Protein AF-A0A2M7H7L7-F1 (afdb_monomer_lite)

Structure (mmCIF, N/CA/C/O backbone):
data_AF-A0A2M7H7L7-F1
#
_entry.id   AF-A0A2M7H7L7-F1
#
loop_
_atom_site.group_PDB
_atom_site.id
_atom_site.type_symbol
_atom_site.label_atom_id
_atom_site.label_alt_id
_atom_site.label_comp_id
_atom_site.label_asym_id
_atom_site.label_entity_id
_atom_site.label_seq_id
_atom_site.pdbx_PDB_ins_code
_atom_site.Cartn_x
_atom_site.Cartn_y
_atom_site.Cartn_z
_atom_site.occupancy
_atom_site.B_iso_or_equiv
_atom_site.auth_seq_id
_atom_site.auth_comp_id
_atom_site.auth_asym_id
_atom_site.auth_atom_id
_atom_site.pdbx_PDB_model_num
ATOM 1 N N . MET A 1 1 ? 7.105 4.856 31.122 1.00 61.06 1 MET A N 1
ATOM 2 C CA . MET A 1 1 ? 5.744 4.331 30.845 1.00 61.06 1 MET A CA 1
ATOM 3 C C . MET A 1 1 ? 4.793 5.410 30.321 1.00 61.06 1 MET A C 1
ATOM 5 O O . MET A 1 1 ? 4.337 5.263 29.200 1.00 61.06 1 MET A O 1
ATOM 9 N N . LYS A 1 2 ? 4.571 6.528 31.036 1.00 58.28 2 LYS A N 1
ATOM 10 C CA . LYS A 1 2 ? 3.692 7.637 30.587 1.00 58.28 2 LYS A CA 1
ATOM 11 C C . LYS A 1 2 ? 4.009 8.199 29.190 1.00 58.28 2 LYS A C 1
ATOM 13 O O . LYS A 1 2 ? 3.107 8.354 28.384 1.00 58.28 2 LYS A O 1
ATOM 18 N N . GLN A 1 3 ? 5.285 8.422 28.877 1.00 59.41 3 GLN A N 1
ATOM 19 C CA . GLN A 1 3 ? 5.716 8.986 27.587 1.00 59.41 3 GLN A CA 1
ATOM 20 C C . GLN A 1 3 ? 5.443 8.055 26.390 1.00 59.41 3 GLN A C 1
ATOM 22 O O . GLN A 1 3 ? 5.141 8.517 25.298 1.00 59.41 3 GLN A O 1
ATOM 27 N N . LYS A 1 4 ? 5.492 6.735 26.615 1.00 51.34 4 LYS A N 1
ATOM 28 C CA . LYS A 1 4 ? 5.174 5.716 25.604 1.00 51.34 4 LYS A CA 1
ATOM 29 C C . LYS A 1 4 ? 3.659 5.610 25.376 1.00 51.34 4 LYS A C 1
ATOM 31 O O . LYS A 1 4 ? 3.234 5.359 24.262 1.00 51.34 4 LYS A O 1
ATOM 36 N N . LEU A 1 5 ? 2.858 5.846 26.421 1.00 56.62 5 LEU A N 1
ATOM 37 C CA . LEU A 1 5 ? 1.396 5.922 26.331 1.00 56.62 5 LEU A CA 1
ATOM 38 C C . LEU A 1 5 ? 0.904 7.186 25.609 1.00 56.62 5 LEU A C 1
ATOM 40 O O . LEU A 1 5 ? -0.082 7.101 24.889 1.00 56.62 5 LEU A O 1
ATOM 44 N N . GLU A 1 6 ? 1.568 8.333 25.773 1.00 60.66 6 GLU A N 1
ATOM 45 C CA . GLU A 1 6 ? 1.202 9.559 25.040 1.00 60.66 6 GLU A CA 1
ATOM 46 C C . GLU A 1 6 ? 1.464 9.438 23.534 1.00 60.66 6 GLU A C 1
ATOM 48 O O . GLU A 1 6 ? 0.578 9.733 22.741 1.00 60.66 6 GLU A O 1
ATOM 53 N N . GLN A 1 7 ? 2.604 8.868 23.127 1.00 58.47 7 GLN A N 1
ATOM 54 C CA . GLN A 1 7 ? 2.885 8.619 21.704 1.00 58.47 7 GLN A CA 1
ATOM 55 C C . GLN A 1 7 ? 1.843 7.706 21.038 1.00 58.47 7 GLN A C 1
ATOM 57 O O . GLN A 1 7 ? 1.501 7.902 19.877 1.00 58.47 7 GLN A O 1
ATOM 62 N N . VAL A 1 8 ? 1.312 6.718 21.769 1.00 62.03 8 VAL A N 1
ATOM 63 C CA . VAL A 1 8 ? 0.250 5.837 21.256 1.00 62.03 8 VAL A CA 1
ATOM 64 C C . VAL A 1 8 ? -1.052 6.613 21.033 1.00 62.03 8 VAL A C 1
ATOM 66 O O . VAL A 1 8 ? -1.703 6.407 20.013 1.00 62.03 8 VAL A O 1
ATOM 69 N N . LYS A 1 9 ? -1.409 7.546 21.928 1.00 64.00 9 LYS A N 1
ATOM 70 C CA . LYS A 1 9 ? -2.607 8.391 21.769 1.00 64.00 9 LYS A CA 1
ATOM 71 C C . LYS A 1 9 ? -2.504 9.342 20.579 1.00 64.00 9 LYS A C 1
ATOM 73 O O . LYS A 1 9 ? -3.502 9.554 19.894 1.00 64.00 9 LYS A O 1
ATOM 78 N N . ASP A 1 10 ? -1.320 9.901 20.333 1.00 68.00 10 ASP A N 1
ATOM 79 C CA . ASP A 1 10 ? -1.086 10.781 19.183 1.00 68.00 10 ASP A CA 1
ATOM 80 C C . ASP A 1 10 ? -1.278 10.035 17.862 1.00 68.00 10 ASP A C 1
ATOM 82 O O . ASP A 1 10 ? -1.908 10.551 16.941 1.00 68.00 10 ASP A O 1
ATOM 86 N N . VAL A 1 11 ? -0.812 8.785 17.792 1.00 67.62 11 VAL A N 1
ATOM 87 C CA . VAL A 1 11 ? -1.044 7.929 16.627 1.00 67.62 11 VAL A CA 1
ATOM 88 C C . VAL A 1 11 ? -2.535 7.638 16.458 1.00 67.62 11 VAL A C 1
ATOM 90 O O . VAL A 1 11 ? -3.055 7.855 15.370 1.00 67.62 11 VAL A O 1
ATOM 93 N N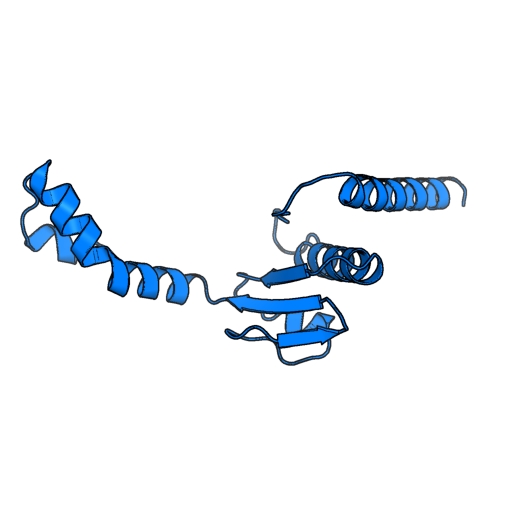 . THR A 1 12 ? -3.255 7.229 17.508 1.00 67.88 12 THR A N 1
ATOM 94 C CA . THR A 1 12 ? -4.705 6.967 17.418 1.00 67.88 12 THR A CA 1
ATOM 95 C C . THR A 1 12 ? -5.484 8.180 16.904 1.00 67.88 12 THR A C 1
ATOM 97 O O . THR A 1 12 ? -6.299 8.036 15.997 1.00 67.88 12 THR A O 1
ATOM 100 N N . ARG A 1 13 ? -5.171 9.388 17.388 1.00 71.38 13 ARG A N 1
ATOM 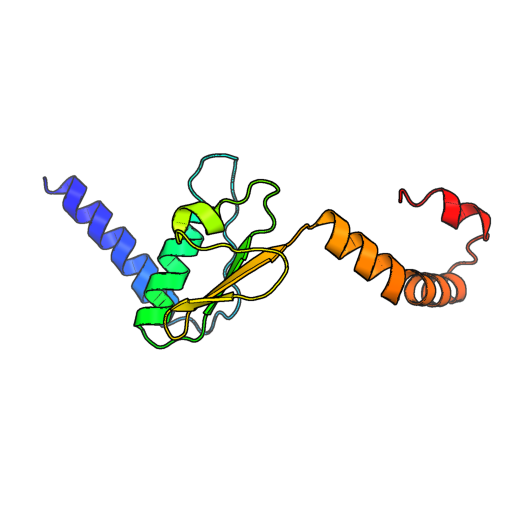101 C CA . ARG A 1 13 ? -5.802 10.628 16.907 1.00 71.38 13 ARG A CA 1
ATOM 102 C C . ARG A 1 13 ? -5.540 10.920 15.434 1.00 71.38 13 ARG A C 1
ATOM 104 O O . ARG A 1 13 ? -6.409 11.475 14.767 1.00 71.38 13 ARG A O 1
ATOM 111 N N . LEU A 1 14 ? -4.363 10.561 14.912 1.00 71.38 14 LEU A N 1
ATOM 112 C CA . LEU A 1 14 ? -4.090 10.682 13.478 1.00 71.38 14 LEU A CA 1
ATOM 113 C C . LEU A 1 14 ? -5.034 9.789 12.668 1.00 71.38 14 LEU A C 1
ATOM 115 O O . LEU A 1 14 ? -5.548 10.232 11.647 1.00 71.38 14 LEU A O 1
ATOM 119 N N . PHE A 1 15 ? -5.297 8.565 13.130 1.00 72.62 15 PHE A N 1
ATOM 120 C CA . PHE A 1 15 ? -6.234 7.653 12.470 1.00 72.62 15 PHE A CA 1
ATOM 121 C C . PHE A 1 15 ? -7.692 8.118 12.577 1.00 72.62 15 PHE A C 1
ATOM 123 O O . PHE A 1 15 ? -8.407 8.077 11.579 1.00 72.62 15 PHE A O 1
ATOM 130 N N . GLU A 1 16 ? -8.110 8.650 13.725 1.00 72.50 16 GLU A N 1
ATOM 131 C CA . GLU A 1 16 ? -9.447 9.240 13.898 1.00 72.50 16 GLU A CA 1
ATOM 132 C C . GLU A 1 16 ? -9.657 10.441 12.958 1.00 72.50 16 GLU A C 1
ATOM 134 O O . GLU A 1 16 ? -10.638 10.502 12.216 1.00 72.50 16 GLU A O 1
ATOM 139 N N . GLY A 1 17 ? -8.677 11.350 12.883 1.00 70.00 17 GLY A N 1
ATOM 140 C CA . GLY A 1 17 ? -8.722 12.493 11.967 1.00 70.00 17 GLY A CA 1
ATOM 141 C C . GLY A 1 17 ? -8.710 12.102 10.483 1.00 70.00 17 GLY A C 1
ATOM 142 O O . GLY A 1 17 ? -9.180 12.865 9.635 1.00 70.00 17 GLY A O 1
ATOM 143 N N . LEU A 1 18 ? -8.209 10.908 10.139 1.00 70.75 18 LEU A N 1
ATOM 144 C CA . LEU A 1 18 ? -8.292 10.391 8.772 1.00 70.75 18 LEU A CA 1
ATOM 145 C C . LEU A 1 18 ? -9.724 10.010 8.388 1.00 70.75 18 LEU A C 1
ATOM 147 O O . LEU A 1 18 ? -10.044 10.150 7.210 1.00 70.75 18 LEU A O 1
ATOM 151 N N . GLN A 1 19 ? -10.561 9.564 9.327 1.00 68.88 19 GLN A N 1
ATOM 152 C CA . GLN A 1 19 ? -11.931 9.113 9.057 1.00 68.88 19 GLN A CA 1
ATOM 153 C C . GLN A 1 19 ? -12.918 10.283 8.899 1.00 68.88 19 GLN A C 1
ATOM 155 O O . GLN A 1 19 ? -13.811 10.251 8.056 1.00 68.88 19 GLN A O 1
ATOM 160 N N . GLU A 1 20 ? -12.748 11.352 9.679 1.00 69.00 20 GLU A N 1
ATOM 161 C CA . GLU A 1 20 ? -13.600 12.554 9.598 1.00 69.00 20 GLU A CA 1
ATOM 162 C C . GLU A 1 20 ? -13.393 13.339 8.291 1.00 69.00 20 GLU A C 1
ATOM 164 O O . GLU A 1 20 ? -14.205 14.172 7.876 1.00 69.00 20 GLU A O 1
ATOM 169 N N . SER A 1 21 ? -12.286 13.055 7.614 1.00 68.31 21 SER A N 1
ATOM 170 C CA . SER A 1 21 ? -11.884 13.691 6.379 1.00 68.31 21 SER A CA 1
ATOM 171 C C . SER A 1 21 ? -12.559 13.062 5.155 1.00 68.31 21 SER A C 1
ATOM 173 O O . SER A 1 21 ? -12.458 11.865 4.905 1.00 68.31 21 SER A O 1
ATOM 175 N N . ARG A 1 22 ? -13.145 13.890 4.276 1.00 74.00 22 ARG A N 1
ATOM 176 C CA . ARG A 1 22 ? -13.628 13.458 2.942 1.00 74.00 22 ARG A CA 1
ATOM 177 C C . ARG A 1 22 ? -12.493 13.190 1.934 1.00 74.00 22 ARG A C 1
ATOM 179 O O . ARG A 1 22 ? -12.749 13.111 0.729 1.00 74.00 22 ARG A O 1
ATOM 186 N N . THR A 1 23 ? -11.242 13.097 2.385 1.00 76.81 23 THR A N 1
ATOM 187 C CA . THR A 1 23 ? -10.068 12.899 1.530 1.00 76.81 23 THR A CA 1
ATOM 188 C C . THR A 1 23 ? -10.085 11.526 0.861 1.00 76.81 23 THR A C 1
ATOM 190 O O . THR A 1 23 ? -9.945 10.487 1.505 1.00 76.81 23 THR A O 1
ATOM 193 N N . LYS A 1 24 ? -10.180 11.528 -0.472 1.00 83.50 24 LYS A N 1
ATOM 194 C CA . LYS A 1 24 ? -10.180 10.310 -1.300 1.00 83.50 24 LYS A CA 1
ATOM 195 C C . LYS A 1 24 ? -8.787 9.796 -1.670 1.00 83.50 24 LYS A C 1
ATOM 197 O O . LYS A 1 24 ? -8.664 8.645 -2.065 1.00 83.50 24 LYS A O 1
ATOM 202 N N . LEU A 1 25 ? -7.757 10.637 -1.565 1.00 88.19 25 LEU A N 1
ATOM 203 C CA . LEU A 1 25 ? -6.380 10.293 -1.920 1.00 88.19 25 LEU A CA 1
ATOM 204 C C . LEU A 1 25 ? -5.438 10.678 -0.784 1.00 88.19 25 LEU A C 1
ATOM 206 O O . LEU A 1 25 ? -5.359 11.844 -0.404 1.00 88.19 25 LEU A O 1
ATOM 210 N N . ARG A 1 26 ? -4.715 9.690 -0.260 1.00 88.44 26 ARG A N 1
ATOM 211 C CA . ARG A 1 26 ? -3.743 9.857 0.822 1.00 88.44 26 ARG A CA 1
ATOM 212 C C . ARG A 1 26 ? -2.381 9.412 0.298 1.00 88.44 26 ARG A C 1
ATOM 214 O O . ARG A 1 26 ? -2.237 8.277 -0.144 1.00 88.44 26 ARG A O 1
ATOM 221 N N . LEU A 1 27 ? -1.410 10.323 0.299 1.00 90.25 27 LEU A N 1
ATOM 222 C CA . LEU A 1 27 ? -0.077 10.089 -0.254 1.00 90.25 27 LEU A CA 1
ATOM 223 C C . LEU A 1 27 ? 0.942 9.929 0.873 1.00 90.25 27 LEU A C 1
ATOM 225 O O . LEU A 1 27 ? 1.043 10.783 1.752 1.00 90.25 27 LEU A O 1
ATOM 229 N N . PHE A 1 28 ? 1.725 8.855 0.812 1.00 89.31 28 PHE A N 1
ATOM 230 C CA . PHE A 1 28 ? 2.771 8.546 1.785 1.00 89.31 28 PHE A CA 1
ATOM 231 C C . PHE A 1 28 ? 4.141 8.770 1.139 1.00 89.31 28 PHE A C 1
ATOM 233 O O . PHE A 1 28 ? 4.651 7.917 0.417 1.00 89.31 28 PHE A O 1
ATOM 240 N N . GLY A 1 29 ? 4.724 9.948 1.375 1.00 87.00 29 GLY A N 1
ATOM 241 C CA . GLY A 1 29 ? 6.024 10.365 0.836 1.00 87.00 29 GLY A CA 1
ATOM 242 C C . GLY A 1 29 ? 7.140 10.386 1.887 1.00 87.00 29 GLY A C 1
ATOM 243 O O . GLY A 1 29 ? 6.883 10.373 3.087 1.00 87.00 29 GLY A O 1
ATOM 244 N N . GLY A 1 30 ? 8.401 10.411 1.439 1.00 86.56 30 GLY A N 1
ATOM 245 C CA . GLY A 1 30 ? 9.578 10.450 2.318 1.00 86.56 30 GLY A CA 1
ATOM 246 C C . GLY A 1 30 ? 10.772 9.632 1.811 1.00 86.56 30 GLY A C 1
ATOM 247 O O . GLY A 1 30 ? 10.675 8.889 0.831 1.00 86.56 30 GLY A O 1
ATOM 248 N N . LYS A 1 31 ? 11.911 9.745 2.507 1.00 86.75 31 LYS A N 1
ATOM 249 C CA . LYS A 1 31 ? 13.166 9.042 2.170 1.00 86.75 31 LYS A CA 1
ATOM 250 C C . LYS A 1 31 ? 13.002 7.509 2.183 1.00 86.75 31 LYS A C 1
ATOM 252 O O . LYS A 1 31 ? 12.018 6.977 2.700 1.00 86.75 31 LYS A O 1
ATOM 257 N N . GLY A 1 32 ? 13.948 6.779 1.593 1.00 84.56 32 GLY A N 1
ATOM 258 C CA . GLY A 1 32 ? 13.982 5.311 1.671 1.00 84.56 32 GLY A CA 1
ATOM 259 C C . GLY A 1 32 ? 14.056 4.825 3.125 1.00 84.56 32 GLY A C 1
ATOM 260 O O . GLY A 1 32 ? 14.708 5.460 3.950 1.00 84.56 32 GLY A O 1
ATOM 261 N N . GLY A 1 33 ? 13.349 3.741 3.456 1.00 82.75 33 GLY A N 1
ATOM 262 C CA . GLY A 1 33 ? 13.422 3.105 4.780 1.00 82.75 33 GLY A CA 1
ATOM 263 C C . GLY A 1 33 ? 12.653 3.779 5.928 1.00 82.75 33 GLY A C 1
ATOM 264 O O . GLY A 1 33 ? 12.670 3.260 7.036 1.00 82.75 33 GLY A O 1
ATOM 265 N N . VAL A 1 34 ? 11.933 4.886 5.702 1.00 89.12 34 VAL A N 1
ATOM 266 C CA . VAL A 1 34 ? 11.172 5.584 6.771 1.00 89.12 34 VAL A CA 1
ATOM 267 C C . VAL A 1 34 ? 9.809 4.952 7.105 1.00 89.12 34 VAL A C 1
ATOM 269 O O . VAL A 1 34 ? 9.047 5.520 7.879 1.00 89.12 34 VAL A O 1
ATOM 272 N N . GLY A 1 35 ? 9.474 3.805 6.502 1.00 89.19 35 GLY A N 1
ATOM 273 C CA . GLY A 1 35 ? 8.235 3.067 6.788 1.00 89.19 35 GLY A CA 1
ATOM 274 C C . GLY A 1 35 ? 7.004 3.465 5.965 1.00 89.19 35 GLY A C 1
ATOM 275 O O . GLY A 1 35 ? 5.892 3.139 6.356 1.00 89.19 35 GLY A O 1
ATOM 276 N N . LYS A 1 36 ? 7.164 4.144 4.820 1.00 91.94 36 LYS A N 1
ATOM 277 C CA . LYS A 1 36 ? 6.038 4.622 3.985 1.00 91.94 36 LYS A CA 1
ATOM 278 C C . LYS A 1 36 ? 5.044 3.522 3.617 1.00 91.94 36 LYS A C 1
ATOM 280 O O . LYS A 1 36 ? 3.854 3.682 3.864 1.00 91.94 36 LYS A O 1
ATOM 285 N N . THR A 1 37 ? 5.538 2.413 3.065 1.00 92.06 37 THR A N 1
ATOM 286 C CA . THR A 1 37 ? 4.698 1.281 2.658 1.00 92.06 37 THR A CA 1
ATOM 287 C C . THR A 1 37 ? 3.989 0.670 3.859 1.00 92.06 37 THR A C 1
ATOM 289 O O . THR A 1 37 ? 2.790 0.425 3.806 1.00 92.06 37 THR A O 1
ATOM 292 N N . THR A 1 38 ? 4.704 0.496 4.972 1.00 92.50 38 THR A N 1
ATOM 293 C CA . THR A 1 38 ? 4.140 -0.033 6.218 1.00 92.50 38 THR A CA 1
ATOM 294 C C . THR A 1 38 ? 3.016 0.852 6.743 1.00 92.50 38 THR A C 1
ATOM 296 O O . THR A 1 38 ? 1.942 0.353 7.064 1.00 92.50 38 THR A O 1
ATOM 299 N N . THR A 1 39 ? 3.227 2.168 6.784 1.00 91.62 39 THR A N 1
ATOM 300 C CA . THR A 1 39 ? 2.201 3.116 7.226 1.00 91.62 39 THR A CA 1
ATOM 301 C C . THR A 1 39 ? 1.015 3.129 6.266 1.00 91.62 39 THR A C 1
ATOM 303 O O . THR A 1 39 ? -0.119 3.069 6.726 1.00 91.62 39 THR A O 1
ATOM 306 N N . ALA A 1 40 ? 1.245 3.129 4.949 1.00 92.62 40 ALA A N 1
ATOM 307 C CA . ALA A 1 40 ? 0.174 3.066 3.955 1.00 92.62 40 ALA A CA 1
ATOM 308 C C . ALA A 1 40 ? -0.672 1.789 4.100 1.00 92.62 40 ALA A C 1
ATOM 310 O O . ALA A 1 40 ? -1.901 1.865 4.117 1.00 92.62 40 ALA A O 1
ATOM 311 N N . ALA A 1 41 ? -0.026 0.633 4.275 1.00 94.50 41 ALA A N 1
ATOM 312 C CA . ALA A 1 41 ? -0.695 -0.642 4.502 1.00 94.50 41 ALA A CA 1
ATOM 313 C C . ALA A 1 41 ? -1.513 -0.623 5.803 1.00 94.50 41 ALA A C 1
ATOM 315 O O . ALA A 1 41 ? -2.702 -0.941 5.780 1.00 94.50 41 ALA A O 1
ATOM 316 N N . ALA A 1 42 ? -0.929 -0.157 6.911 1.00 93.62 42 ALA A N 1
ATOM 317 C CA . ALA A 1 42 ? -1.622 -0.043 8.194 1.00 93.62 42 ALA A CA 1
ATOM 318 C C . ALA A 1 42 ? -2.823 0.919 8.130 1.00 93.62 42 ALA A C 1
ATOM 320 O O . ALA A 1 42 ? -3.899 0.604 8.636 1.00 93.62 42 ALA A O 1
ATOM 321 N N . THR A 1 43 ? -2.678 2.066 7.458 1.00 92.06 43 THR A N 1
ATOM 322 C CA . THR A 1 43 ? -3.781 3.004 7.205 1.00 92.06 43 THR A CA 1
ATOM 323 C C . THR A 1 43 ? -4.876 2.392 6.354 1.00 92.06 43 THR A C 1
ATOM 325 O O . THR A 1 43 ? -6.048 2.529 6.696 1.00 92.06 43 THR A O 1
ATOM 328 N N . SER A 1 44 ? -4.519 1.683 5.287 1.00 94.62 44 SER A N 1
ATOM 329 C CA . SER A 1 44 ? -5.509 1.033 4.432 1.00 94.62 44 SER A CA 1
ATOM 330 C C . SER A 1 44 ? -6.302 -0.046 5.173 1.00 94.62 44 SER A C 1
ATOM 332 O O . SER A 1 44 ? -7.524 -0.104 5.047 1.00 94.62 44 SER A O 1
ATOM 334 N N . LEU A 1 45 ? -5.623 -0.822 6.023 1.00 94.75 45 LEU A N 1
ATOM 335 C CA . LEU A 1 45 ? -6.243 -1.825 6.876 1.00 94.75 45 LEU A CA 1
ATOM 336 C C . LEU A 1 45 ? -7.222 -1.184 7.860 1.00 94.75 45 LEU A C 1
ATOM 338 O O . LEU A 1 45 ? -8.387 -1.573 7.885 1.00 94.75 45 LEU A O 1
ATOM 342 N N . TYR A 1 46 ? -6.783 -0.165 8.600 1.00 92.38 46 TYR A N 1
ATOM 343 C CA . TYR A 1 46 ? -7.633 0.535 9.561 1.00 92.38 46 TYR A CA 1
ATOM 344 C C . TYR A 1 46 ? -8.904 1.096 8.910 1.00 92.38 46 TYR A C 1
ATOM 346 O O . TYR A 1 46 ? -10.003 0.855 9.400 1.00 92.38 46 TYR A O 1
ATOM 354 N N . LEU A 1 47 ? -8.769 1.803 7.783 1.00 91.56 47 LEU A N 1
ATOM 355 C CA . LEU A 1 47 ? -9.909 2.394 7.078 1.00 91.56 47 LEU A CA 1
ATOM 356 C C . LEU A 1 47 ? -10.871 1.317 6.547 1.00 91.56 47 LEU A C 1
ATOM 358 O O . LEU A 1 47 ? -12.085 1.474 6.671 1.00 91.56 47 LEU A O 1
ATOM 362 N N . SER A 1 48 ? -10.347 0.193 6.039 1.00 94.62 48 SER A N 1
ATOM 363 C CA . SER A 1 48 ? -11.187 -0.940 5.621 1.00 94.62 48 SER A CA 1
ATOM 364 C C . SER A 1 48 ? -11.998 -1.535 6.776 1.00 94.62 48 SER A C 1
ATOM 366 O O . SER A 1 48 ? -13.159 -1.896 6.599 1.00 94.62 48 SER A O 1
ATOM 368 N N . GLU A 1 49 ? -11.426 -1.567 7.983 1.00 93.69 49 GLU A N 1
ATOM 369 C CA . GLU A 1 49 ? -12.105 -2.031 9.199 1.00 93.69 49 GLU A CA 1
ATOM 370 C C . GLU A 1 49 ? -13.173 -1.056 9.695 1.00 93.69 49 GLU A C 1
ATOM 372 O O . GLU A 1 49 ? -14.106 -1.478 10.373 1.00 93.69 49 GLU A O 1
ATOM 377 N N . GLN A 1 50 ? -13.087 0.220 9.309 1.00 90.75 50 GLN A N 1
ATOM 378 C CA . GLN A 1 50 ? -14.153 1.203 9.525 1.00 90.75 50 GLN A CA 1
ATOM 379 C C . GLN A 1 50 ? -15.238 1.156 8.430 1.00 90.75 50 GLN A C 1
ATOM 381 O O . GLN A 1 50 ? -16.152 1.978 8.426 1.00 90.75 50 GLN A O 1
ATOM 386 N N . GLY A 1 51 ? -15.155 0.199 7.497 1.00 92.50 51 GLY A N 1
ATOM 387 C CA . GLY A 1 51 ? -16.123 0.010 6.416 1.00 92.50 51 GLY A CA 1
ATOM 388 C C . GLY A 1 51 ? -15.861 0.856 5.166 1.00 92.50 51 GLY A C 1
ATOM 389 O O . GLY A 1 51 ? -16.694 0.866 4.258 1.00 92.50 51 GLY A O 1
ATOM 390 N N . GLU A 1 52 ? -14.728 1.561 5.077 1.00 92.06 52 GLU A N 1
ATOM 391 C CA . GLU A 1 52 ? -14.353 2.260 3.847 1.00 92.06 52 GLU A CA 1
ATOM 392 C C . GLU A 1 52 ? -13.841 1.280 2.790 1.00 92.06 52 GLU A C 1
ATOM 394 O O . GLU A 1 52 ? -13.032 0.404 3.078 1.00 92.06 52 GLU A O 1
ATOM 399 N N . LYS A 1 53 ? -14.238 1.478 1.528 1.00 95.50 53 LYS A N 1
ATOM 400 C CA . LYS A 1 53 ? -13.661 0.750 0.394 1.00 95.50 53 LYS A CA 1
ATOM 401 C C . LYS A 1 53 ? -12.333 1.389 -0.018 1.00 95.50 53 LYS A C 1
ATOM 403 O O . LYS A 1 53 ? -12.327 2.477 -0.593 1.00 95.50 53 LYS A O 1
ATOM 408 N N . VAL A 1 54 ? -11.223 0.704 0.243 1.00 96.12 54 VAL A N 1
ATOM 409 C CA . VAL A 1 54 ? -9.864 1.244 0.109 1.00 96.12 54 VAL A CA 1
ATOM 410 C C . VAL A 1 54 ? -9.046 0.466 -0.915 1.00 96.12 54 VAL A C 1
ATOM 412 O O . VAL A 1 54 ? -9.018 -0.761 -0.908 1.00 96.12 54 VAL A O 1
ATOM 415 N N . LEU A 1 55 ? -8.324 1.198 -1.762 1.00 96.88 55 LEU A N 1
ATOM 416 C CA . LEU A 1 55 ? -7.254 0.670 -2.603 1.00 96.88 55 LEU A CA 1
ATOM 417 C C . LEU A 1 55 ? -5.918 1.221 -2.097 1.00 96.88 55 LEU A C 1
ATOM 419 O O . LEU A 1 55 ? -5.733 2.439 -2.069 1.00 96.88 55 LEU A O 1
ATOM 423 N N . VAL A 1 56 ? -4.991 0.341 -1.722 1.00 95.88 56 VAL A N 1
ATOM 424 C CA . VAL A 1 56 ? -3.593 0.698 -1.461 1.00 95.88 56 VAL A CA 1
ATOM 425 C C . VAL A 1 56 ? -2.747 0.406 -2.695 1.00 95.88 56 VAL A C 1
ATOM 427 O O . VAL A 1 56 ? -2.875 -0.637 -3.332 1.00 95.88 56 VAL A O 1
ATOM 430 N N . LEU A 1 57 ? -1.894 1.359 -3.052 1.00 94.25 57 LEU A N 1
ATOM 431 C CA . LEU A 1 57 ? -1.076 1.317 -4.256 1.00 94.25 57 LEU A CA 1
ATOM 432 C C . LEU A 1 57 ? 0.380 1.549 -3.872 1.00 94.25 57 LEU A C 1
ATOM 434 O O . LEU A 1 57 ? 0.681 2.505 -3.155 1.00 94.25 57 LEU A O 1
ATOM 438 N N . SER A 1 58 ? 1.274 0.704 -4.382 1.00 91.00 58 SER A N 1
ATOM 439 C CA . SER A 1 58 ? 2.713 0.968 -4.379 1.00 91.00 58 SER A CA 1
ATOM 440 C C . SER A 1 58 ? 3.201 1.187 -5.806 1.00 91.00 58 SER A C 1
ATOM 442 O O . SER A 1 58 ? 2.844 0.436 -6.710 1.00 91.00 58 SER A O 1
ATOM 444 N N . SER A 1 59 ? 4.015 2.223 -5.991 1.00 84.62 59 SER A N 1
ATOM 445 C CA . SER A 1 59 ? 4.795 2.463 -7.209 1.00 84.62 59 SER A CA 1
ATOM 446 C C . SER A 1 59 ? 6.296 2.253 -6.973 1.00 84.62 59 SER A C 1
ATOM 448 O O . SER A 1 59 ? 7.116 2.697 -7.776 1.00 84.62 59 SER A O 1
ATOM 450 N N . ASP A 1 60 ? 6.668 1.697 -5.814 1.00 78.06 60 ASP A N 1
ATOM 451 C CA . ASP A 1 60 ? 8.060 1.417 -5.461 1.00 78.06 60 ASP A CA 1
ATOM 452 C C . ASP A 1 60 ? 8.546 0.203 -6.279 1.00 78.06 60 ASP A C 1
ATOM 454 O O . ASP A 1 60 ? 7.812 -0.784 -6.362 1.00 78.06 60 ASP A O 1
ATOM 458 N N . PRO A 1 61 ? 9.752 0.244 -6.878 1.00 65.62 61 PRO A N 1
ATOM 459 C CA . PRO A 1 61 ? 10.316 -0.904 -7.585 1.00 65.62 61 PRO A CA 1
ATOM 460 C C . PRO A 1 61 ? 10.410 -2.181 -6.735 1.00 65.62 61 PRO A C 1
ATOM 462 O O . PRO A 1 61 ? 10.450 -3.278 -7.290 1.00 65.62 61 PRO A O 1
ATOM 465 N N . ALA A 1 62 ? 10.489 -2.055 -5.405 1.00 74.44 62 ALA A N 1
ATOM 466 C CA . ALA A 1 62 ? 10.531 -3.198 -4.500 1.00 74.44 62 ALA A CA 1
ATOM 467 C C . ALA A 1 62 ? 9.110 -3.679 -4.116 1.00 74.44 62 ALA A C 1
ATOM 469 O O . ALA A 1 62 ? 8.321 -2.871 -3.605 1.00 74.44 62 ALA A O 1
ATOM 470 N N . PRO A 1 63 ? 8.796 -4.987 -4.274 1.00 69.38 63 PRO A N 1
ATOM 471 C CA . PRO A 1 63 ? 7.470 -5.557 -4.016 1.00 69.38 63 PRO A CA 1
ATOM 472 C C . PRO A 1 63 ? 7.188 -5.674 -2.512 1.00 69.38 63 PRO A C 1
ATOM 474 O O . PRO A 1 63 ? 7.273 -6.737 -1.906 1.00 69.38 63 PRO A O 1
ATOM 477 N N . SER A 1 64 ? 6.897 -4.542 -1.883 1.00 85.69 64 SER A N 1
ATOM 478 C CA . SER A 1 64 ? 6.788 -4.420 -0.430 1.00 85.69 64 SER A CA 1
ATOM 479 C C . SER A 1 64 ? 5.377 -4.676 0.103 1.00 85.69 64 SER A C 1
ATOM 481 O O . SER A 1 64 ? 5.234 -5.035 1.269 1.00 85.69 64 SER A O 1
ATOM 483 N N . LEU A 1 65 ? 4.325 -4.540 -0.714 1.00 92.69 65 LEU A N 1
ATOM 484 C CA . LEU A 1 65 ? 2.957 -4.868 -0.293 1.00 92.69 65 LEU A CA 1
ATOM 485 C C . LEU A 1 65 ? 2.724 -6.374 -0.278 1.00 92.69 65 LEU A C 1
ATOM 487 O O . LEU A 1 65 ? 2.005 -6.860 0.595 1.00 92.69 65 LEU A O 1
ATOM 491 N N . SER A 1 66 ? 3.343 -7.099 -1.214 1.00 92.31 66 SER A N 1
ATOM 492 C CA . SER A 1 66 ? 3.245 -8.558 -1.255 1.00 92.31 66 SER A CA 1
ATOM 493 C C . SER A 1 66 ? 3.749 -9.199 0.039 1.00 92.31 66 SER A C 1
ATOM 495 O O . SER A 1 66 ? 3.081 -10.062 0.611 1.00 92.31 66 SER A O 1
ATOM 497 N N . ASP A 1 67 ? 4.887 -8.708 0.534 1.00 91.75 67 ASP A N 1
ATOM 498 C CA . ASP A 1 67 ? 5.484 -9.160 1.789 1.00 91.75 67 ASP A CA 1
ATOM 499 C C . ASP A 1 67 ? 4.631 -8.768 3.003 1.00 91.75 67 ASP A C 1
ATOM 501 O O . ASP A 1 67 ? 4.395 -9.589 3.883 1.00 91.75 67 ASP A O 1
ATOM 505 N N . ILE A 1 68 ? 4.132 -7.525 3.053 1.00 94.31 68 ILE A N 1
ATOM 506 C CA . ILE A 1 68 ? 3.345 -7.026 4.195 1.00 94.31 68 ILE A CA 1
ATOM 507 C C . ILE A 1 68 ? 2.014 -7.767 4.341 1.00 94.31 68 ILE A C 1
ATOM 509 O O . ILE A 1 68 ? 1.587 -8.047 5.460 1.00 94.31 68 ILE A O 1
ATOM 513 N N . PHE A 1 69 ? 1.332 -8.038 3.229 1.00 95.00 69 PHE A N 1
ATOM 514 C CA . PHE A 1 69 ? 0.027 -8.695 3.255 1.00 95.00 69 PHE A CA 1
ATOM 515 C C . PHE A 1 69 ? 0.107 -10.217 3.151 1.00 95.00 69 PHE A C 1
ATOM 517 O O . PHE A 1 69 ? -0.940 -10.862 3.186 1.00 95.00 69 PHE A O 1
ATOM 524 N N . GLU A 1 70 ? 1.308 -10.782 2.996 1.00 93.44 70 GLU A N 1
ATOM 525 C CA . GLU A 1 70 ? 1.531 -12.214 2.765 1.00 93.44 70 GLU A CA 1
ATOM 526 C C . GLU A 1 70 ? 0.668 -12.762 1.609 1.00 93.44 70 GLU A C 1
ATOM 528 O O . GLU A 1 70 ? 0.164 -13.887 1.627 1.00 93.44 70 GLU A O 1
ATOM 533 N N . ARG A 1 71 ? 0.468 -11.938 0.573 1.00 91.69 71 ARG A N 1
ATOM 534 C CA . ARG A 1 71 ? -0.295 -12.272 -0.635 1.00 91.69 71 ARG A CA 1
ATOM 535 C C . ARG A 1 71 ? 0.434 -11.761 -1.858 1.00 91.69 71 ARG A C 1
ATOM 537 O O . ARG A 1 7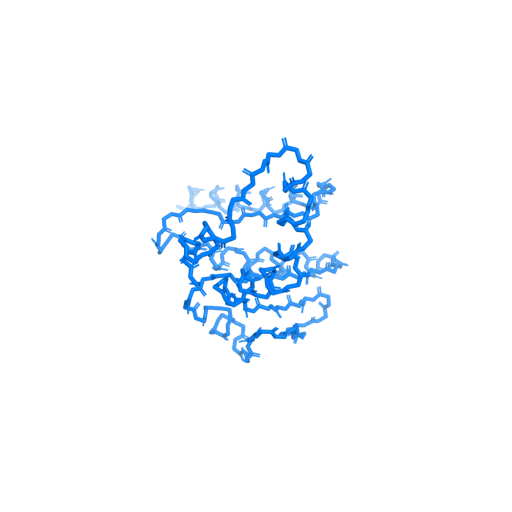1 ? 1.072 -10.723 -1.815 1.00 91.69 71 ARG A O 1
ATOM 544 N N . ARG A 1 72 ? 0.288 -12.446 -2.989 1.00 91.81 72 ARG A N 1
ATOM 545 C CA . ARG A 1 72 ? 0.864 -11.968 -4.248 1.00 91.81 72 ARG A CA 1
ATOM 546 C C . ARG A 1 72 ? 0.099 -10.735 -4.741 1.00 91.81 72 ARG A C 1
ATOM 548 O O . ARG A 1 72 ? -1.026 -10.872 -5.215 1.00 91.81 72 ARG A O 1
ATOM 555 N N . VAL A 1 73 ? 0.726 -9.565 -4.657 1.00 92.69 73 VAL A N 1
ATOM 556 C CA . VAL A 1 73 ? 0.252 -8.300 -5.233 1.00 92.69 73 VAL A CA 1
ATOM 557 C C . VAL A 1 73 ? 1.118 -7.984 -6.454 1.00 92.69 73 VAL A C 1
ATOM 559 O O . VAL A 1 73 ? 2.326 -8.186 -6.436 1.00 92.69 73 VAL A O 1
ATOM 562 N N . GLY A 1 74 ? 0.502 -7.554 -7.551 1.00 88.44 74 GLY A N 1
ATOM 563 C CA . GLY 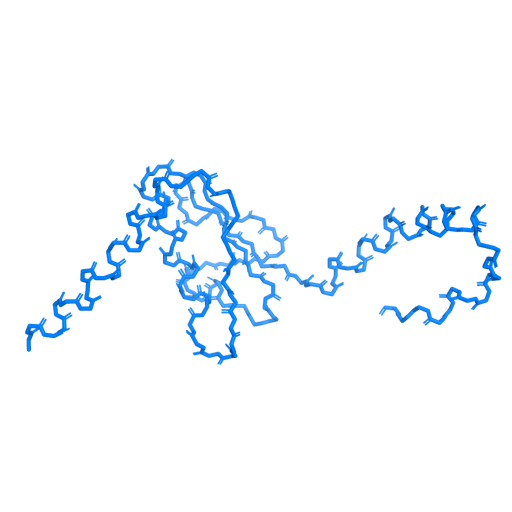A 1 74 ? 1.210 -7.219 -8.788 1.00 88.44 74 GLY A CA 1
ATOM 564 C C . GLY A 1 74 ? 0.484 -6.117 -9.549 1.00 88.44 74 GLY A C 1
ATOM 565 O O . GLY A 1 74 ? -0.275 -5.360 -8.951 1.00 88.44 74 GLY A O 1
ATOM 566 N N . GLY A 1 75 ? 0.665 -6.066 -10.871 1.00 87.88 75 GLY A N 1
ATOM 567 C CA . GLY A 1 75 ? 0.061 -5.044 -11.740 1.00 87.88 75 GLY A CA 1
ATOM 568 C C . GLY A 1 75 ? -1.464 -5.103 -11.887 1.00 87.88 75 GLY A C 1
ATOM 569 O O . GLY A 1 75 ? -2.031 -4.301 -12.623 1.00 87.88 75 GLY A O 1
ATOM 570 N N . GLU A 1 76 ? -2.131 -6.031 -11.205 1.00 90.69 76 GLU A N 1
ATOM 571 C CA . GLU A 1 76 ? -3.586 -6.151 -11.168 1.00 90.69 76 GLU A CA 1
ATOM 572 C C . GLU A 1 76 ? -4.095 -5.946 -9.742 1.00 90.69 76 GLU A C 1
ATOM 574 O O . GLU A 1 76 ? -3.421 -6.288 -8.767 1.00 90.69 76 GLU A O 1
ATOM 579 N N . ILE A 1 77 ? -5.301 -5.386 -9.624 1.00 95.75 77 ILE A N 1
ATOM 580 C CA . ILE A 1 77 ? -5.944 -5.176 -8.329 1.00 95.75 77 ILE A CA 1
ATOM 581 C C . ILE A 1 77 ? -6.300 -6.535 -7.726 1.00 95.75 77 ILE A C 1
ATOM 583 O O . ILE A 1 77 ? -7.063 -7.300 -8.315 1.00 95.75 77 ILE A O 1
ATOM 587 N N . VAL A 1 78 ? -5.809 -6.792 -6.518 1.00 96.25 78 VAL A N 1
ATOM 588 C CA . VAL A 1 78 ? -6.140 -7.986 -5.735 1.00 96.25 78 VAL A CA 1
ATOM 589 C C . VAL A 1 78 ? -6.881 -7.604 -4.462 1.00 96.25 78 VAL A C 1
ATOM 591 O O . VAL A 1 78 ? -6.572 -6.599 -3.822 1.00 96.25 78 VAL A O 1
ATOM 594 N N . GLU A 1 79 ? -7.868 -8.406 -4.077 1.00 97.81 79 GLU A N 1
ATOM 595 C CA . GLU A 1 79 ? -8.528 -8.263 -2.781 1.00 97.81 79 GLU A CA 1
ATOM 596 C C . GLU A 1 79 ? -7.661 -8.887 -1.679 1.00 97.81 79 GLU A C 1
ATOM 598 O O . GLU A 1 79 ? -7.279 -10.059 -1.746 1.00 97.81 79 GLU A O 1
ATOM 603 N N . ILE A 1 80 ? -7.347 -8.096 -0.653 1.00 97.62 80 ILE A N 1
ATOM 604 C CA . ILE A 1 80 ? -6.566 -8.530 0.511 1.00 97.62 80 ILE A CA 1
ATOM 605 C C . ILE A 1 80 ? -7.495 -9.019 1.626 1.00 97.62 80 ILE A C 1
ATOM 607 O O . ILE A 1 80 ? -7.230 -10.044 2.260 1.00 97.62 80 ILE A O 1
ATOM 611 N N . LYS A 1 81 ? -8.589 -8.290 1.853 1.00 96.44 81 LYS A N 1
ATOM 612 C CA . LYS A 1 81 ? -9.701 -8.618 2.756 1.00 96.44 81 LYS A CA 1
ATOM 613 C C . LYS A 1 81 ? -10.926 -7.800 2.343 1.00 96.44 81 LYS A C 1
ATOM 615 O O . LYS A 1 81 ? -10.825 -6.948 1.462 1.00 96.44 81 LYS A O 1
ATOM 620 N N . GLU A 1 82 ? -12.045 -8.010 3.032 1.00 97.69 82 GLU A N 1
ATOM 621 C CA . GLU A 1 82 ? -13.256 -7.214 2.833 1.00 97.69 82 GLU A CA 1
ATOM 622 C C . GLU A 1 82 ? -12.936 -5.710 2.841 1.00 97.69 82 GLU A C 1
ATOM 624 O O . GLU A 1 82 ? -12.290 -5.201 3.760 1.00 97.69 82 GLU A O 1
ATOM 629 N N . ASN A 1 83 ? -13.373 -5.019 1.786 1.00 97.31 83 ASN A N 1
ATOM 630 C CA . ASN A 1 83 ? -13.166 -3.589 1.549 1.00 97.31 83 ASN A CA 1
ATOM 631 C C . ASN A 1 83 ? -11.704 -3.120 1.395 1.00 97.31 83 ASN A C 1
ATOM 633 O O . ASN A 1 83 ? -11.486 -1.918 1.243 1.00 97.31 83 ASN A O 1
ATOM 637 N N . LEU A 1 84 ? -10.713 -4.018 1.352 1.00 98.25 84 LEU A N 1
ATOM 638 C CA . LEU A 1 84 ? -9.305 -3.677 1.141 1.00 98.25 84 LEU A CA 1
ATOM 639 C C . LEU A 1 84 ? -8.735 -4.358 -0.101 1.00 98.25 84 LEU A C 1
ATOM 641 O O . LEU A 1 84 ? -8.633 -5.583 -0.184 1.00 98.25 84 LEU A O 1
ATOM 645 N N . TYR A 1 85 ? -8.253 -3.533 -1.019 1.00 98.12 85 TYR A N 1
ATOM 646 C CA . TYR A 1 85 ? -7.643 -3.952 -2.269 1.00 98.12 85 TYR A CA 1
ATOM 647 C C . TYR A 1 85 ? -6.215 -3.422 -2.367 1.00 98.12 85 TYR A C 1
ATOM 649 O O . TYR A 1 85 ? -5.925 -2.343 -1.849 1.00 98.12 85 TYR A O 1
ATOM 657 N N . ALA A 1 86 ? -5.334 -4.146 -3.054 1.00 96.94 86 ALA A N 1
ATOM 658 C CA . ALA A 1 86 ? -3.946 -3.749 -3.266 1.00 96.94 86 ALA A CA 1
ATOM 659 C C . ALA A 1 86 ? -3.527 -3.877 -4.736 1.00 96.94 86 ALA A C 1
ATOM 661 O O . ALA A 1 86 ? -4.038 -4.730 -5.460 1.00 96.94 86 ALA A O 1
ATOM 662 N N . ILE A 1 87 ? -2.584 -3.036 -5.159 1.00 95.00 87 ILE A N 1
ATOM 663 C CA . ILE A 1 87 ? -1.926 -3.104 -6.468 1.00 95.00 87 ILE A CA 1
ATOM 664 C C . ILE A 1 87 ? -0.474 -2.614 -6.357 1.00 95.00 87 ILE A C 1
ATOM 666 O O . ILE A 1 87 ? -0.181 -1.657 -5.636 1.00 95.00 87 ILE A O 1
ATOM 670 N N . GLU A 1 88 ? 0.430 -3.252 -7.094 1.00 91.88 88 GLU A N 1
ATOM 671 C CA . GLU A 1 88 ? 1.811 -2.804 -7.287 1.00 91.88 88 GLU A CA 1
ATOM 672 C C . GLU A 1 88 ? 2.006 -2.438 -8.757 1.00 91.88 88 GLU A C 1
ATOM 674 O O . GLU A 1 88 ? 1.916 -3.286 -9.644 1.00 91.88 88 GLU A O 1
ATOM 679 N N . ILE A 1 89 ? 2.231 -1.152 -9.022 1.00 87.38 89 ILE A N 1
ATOM 680 C CA . ILE A 1 89 ? 2.342 -0.619 -10.377 1.00 87.38 89 ILE A CA 1
ATOM 681 C C . ILE A 1 89 ? 3.805 -0.347 -10.694 1.00 87.38 89 ILE A C 1
ATOM 683 O O . ILE A 1 89 ? 4.508 0.337 -9.954 1.00 87.38 89 ILE A O 1
ATOM 687 N N . ASP A 1 90 ? 4.229 -0.819 -11.858 1.00 83.19 90 ASP A N 1
ATOM 688 C CA . ASP A 1 90 ? 5.480 -0.407 -12.474 1.00 83.19 90 ASP A CA 1
ATOM 689 C C . ASP A 1 90 ? 5.300 0.996 -13.071 1.00 83.19 90 ASP A C 1
ATOM 691 O O . ASP A 1 90 ? 4.600 1.182 -14.072 1.00 83.19 90 ASP A O 1
ATOM 695 N N . ALA A 1 91 ? 5.889 2.000 -12.417 1.00 77.50 91 ALA A N 1
ATOM 696 C CA . ALA A 1 91 ? 5.767 3.394 -12.827 1.00 77.50 91 ALA A CA 1
ATOM 697 C C . ALA A 1 91 ? 6.307 3.635 -14.246 1.00 77.50 91 ALA A C 1
ATOM 699 O O . ALA A 1 91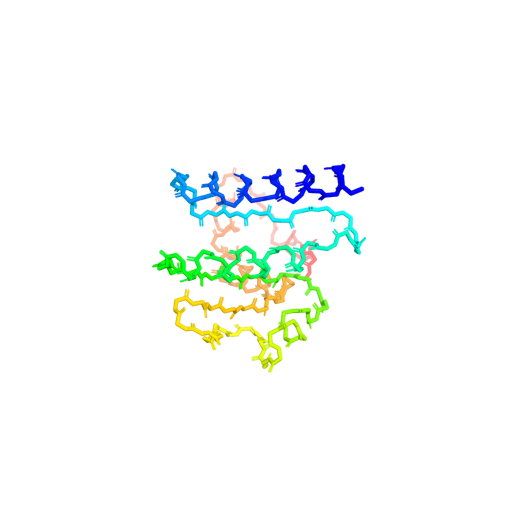 ? 5.728 4.432 -14.982 1.00 77.50 91 ALA A O 1
ATOM 700 N N . THR A 1 92 ? 7.369 2.929 -14.644 1.00 78.88 92 THR A N 1
ATOM 701 C CA . THR A 1 92 ? 7.967 3.055 -15.978 1.00 78.88 92 THR A CA 1
ATOM 702 C C . THR A 1 92 ? 6.994 2.550 -17.033 1.00 78.88 92 THR A C 1
ATOM 704 O O . THR A 1 92 ? 6.647 3.291 -17.949 1.00 78.88 92 THR A O 1
ATOM 707 N N . LYS A 1 93 ? 6.436 1.349 -16.839 1.00 79.25 93 LYS A N 1
ATOM 708 C CA . LYS A 1 93 ? 5.427 0.797 -17.758 1.00 79.25 93 LYS A CA 1
ATOM 709 C C . LYS A 1 93 ? 4.150 1.624 -17.800 1.00 79.25 93 LYS A C 1
ATOM 711 O O . LYS A 1 93 ? 3.521 1.740 -18.847 1.00 79.25 93 LYS A O 1
ATOM 716 N N . ALA A 1 94 ? 3.741 2.202 -16.670 1.00 77.44 94 ALA A N 1
ATOM 717 C CA . ALA A 1 94 ? 2.584 3.089 -16.634 1.00 77.44 94 ALA A CA 1
ATOM 718 C C . ALA A 1 94 ? 2.819 4.352 -17.480 1.00 77.44 94 ALA A C 1
ATOM 720 O O . ALA A 1 94 ? 1.913 4.790 -18.188 1.00 77.44 94 ALA A O 1
ATOM 721 N N . VAL A 1 95 ? 4.032 4.912 -17.440 1.00 77.06 95 VAL A N 1
ATOM 722 C CA . VAL A 1 95 ? 4.428 6.051 -18.278 1.00 77.06 95 VAL A CA 1
ATOM 723 C C . VAL A 1 95 ? 4.511 5.655 -19.752 1.00 77.06 95 VAL A C 1
ATOM 725 O O . VAL A 1 95 ? 3.936 6.363 -20.575 1.00 77.06 95 VAL A O 1
ATOM 728 N N . GLU A 1 96 ? 5.142 4.528 -20.091 1.00 80.81 96 GLU A N 1
ATOM 729 C CA . GLU A 1 96 ? 5.178 3.993 -21.464 1.00 80.81 96 GLU A CA 1
ATOM 730 C C . GLU A 1 96 ? 3.762 3.817 -22.024 1.00 80.81 96 GLU A C 1
ATOM 732 O O . GLU A 1 96 ? 3.435 4.349 -23.079 1.00 80.81 96 GLU A O 1
ATOM 737 N N . HIS A 1 97 ? 2.859 3.191 -21.265 1.00 77.25 97 HIS A N 1
ATOM 738 C CA . HIS A 1 97 ? 1.479 2.994 -21.703 1.00 77.25 97 HIS A CA 1
ATOM 739 C C . HIS A 1 97 ? 0.721 4.316 -21.922 1.00 77.25 97 HIS A C 1
ATOM 741 O O . HIS A 1 97 ? -0.113 4.428 -22.824 1.00 77.25 97 HIS A O 1
ATOM 747 N N . LEU A 1 98 ? 0.995 5.340 -21.104 1.00 74.38 98 LEU A N 1
ATOM 748 C CA . LEU A 1 98 ? 0.444 6.680 -21.311 1.00 74.38 98 LEU A CA 1
ATOM 749 C C . LEU A 1 98 ? 1.010 7.332 -22.581 1.00 74.38 98 LEU A C 1
ATOM 751 O O . LEU A 1 98 ? 0.239 7.959 -23.312 1.00 74.38 98 LEU A O 1
ATOM 755 N N . L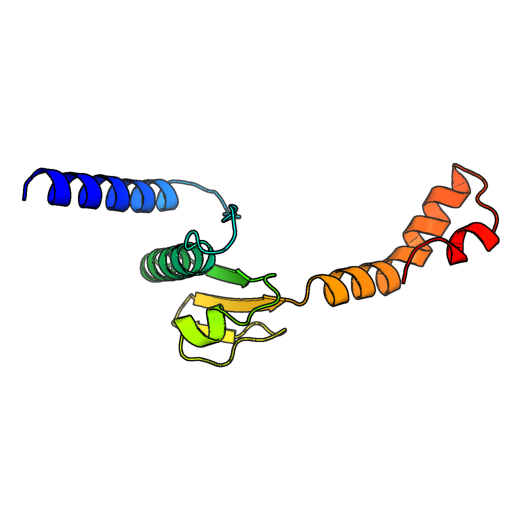YS A 1 99 ? 2.311 7.170 -22.860 1.00 77.25 99 LYS A N 1
ATOM 756 C CA . LYS A 1 99 ? 2.946 7.635 -24.103 1.00 77.25 99 LYS A CA 1
ATOM 757 C C . LYS A 1 99 ? 2.356 6.931 -25.324 1.00 77.25 99 LYS A C 1
ATOM 759 O O . LYS A 1 99 ? 1.967 7.610 -26.263 1.00 77.25 99 LYS A O 1
ATOM 764 N N . ASP A 1 100 ? 2.186 5.615 -25.295 1.00 80.50 100 ASP A N 1
ATOM 765 C CA . ASP A 1 100 ? 1.608 4.874 -26.422 1.00 80.50 100 ASP A CA 1
ATOM 766 C C . ASP A 1 100 ? 0.174 5.323 -26.716 1.00 80.50 100 ASP A C 1
ATOM 768 O O . ASP A 1 100 ? -0.228 5.522 -27.863 1.00 80.50 100 ASP A O 1
ATOM 772 N N . LYS A 1 101 ? -0.619 5.510 -25.657 1.00 76.38 101 LYS A N 1
ATOM 773 C CA . LYS A 1 101 ? -2.043 5.817 -25.787 1.00 76.38 101 LYS A CA 1
ATOM 774 C C . LYS A 1 101 ? -2.319 7.273 -26.147 1.00 76.38 101 LYS A C 1
ATOM 776 O O . LYS A 1 101 ? -3.281 7.556 -26.861 1.00 76.38 101 LYS A O 1
ATOM 781 N N . TYR A 1 102 ? -1.524 8.198 -25.616 1.00 78.62 102 TYR A N 1
ATOM 782 C CA . TYR A 1 102 ? -1.796 9.631 -25.712 1.00 78.62 102 TYR A CA 1
ATOM 783 C C . TYR A 1 102 ? -0.663 10.434 -26.343 1.00 78.62 102 TYR A C 1
ATOM 785 O O . TYR A 1 102 ? -0.880 11.603 -26.636 1.00 78.62 102 TYR A O 1
ATOM 793 N N . GLY A 1 103 ? 0.507 9.849 -26.591 1.00 73.94 103 GLY A N 1
ATOM 794 C CA . GLY A 1 103 ? 1.667 10.530 -27.168 1.00 73.94 103 GLY A CA 1
ATOM 795 C C . GLY A 1 103 ? 1.337 11.138 -28.521 1.00 73.94 103 GLY A C 1
ATOM 796 O O . GLY A 1 103 ? 1.479 12.342 -28.694 1.00 73.94 103 GLY A O 1
ATOM 797 N N . VAL A 1 104 ? 0.752 10.355 -29.431 1.00 72.62 104 VAL A N 1
ATOM 798 C CA . VAL A 1 104 ? 0.304 10.854 -30.744 1.00 72.62 104 VAL A CA 1
ATOM 799 C C . VAL A 1 104 ? -0.729 11.977 -30.603 1.00 72.62 104 VAL A C 1
ATOM 801 O O . VAL A 1 104 ? -0.684 12.962 -31.332 1.00 72.62 104 VAL A O 1
ATOM 804 N N . VAL A 1 105 ? -1.649 11.877 -29.638 1.00 75.31 105 VAL A N 1
ATOM 805 C CA . VAL A 1 105 ? -2.674 12.909 -29.400 1.00 75.31 105 VAL A CA 1
ATOM 806 C C . VAL A 1 105 ? -2.051 14.191 -28.843 1.00 75.31 105 VAL A C 1
ATOM 808 O O . VAL A 1 105 ? -2.388 15.285 -29.295 1.00 75.31 105 VAL A O 1
ATOM 811 N N . ALA A 1 106 ? -1.128 14.072 -27.889 1.00 71.88 106 ALA A N 1
ATOM 812 C CA . ALA A 1 106 ? -0.408 15.193 -27.298 1.00 71.88 106 ALA A CA 1
ATOM 813 C C . ALA A 1 106 ? 0.454 15.906 -28.348 1.00 71.88 106 ALA A C 1
ATOM 815 O O . ALA A 1 106 ? 0.402 17.128 -28.447 1.00 71.88 106 ALA A O 1
ATOM 816 N N . LEU A 1 107 ? 1.160 15.150 -29.189 1.00 66.62 107 LEU A N 1
ATOM 817 C CA . LEU A 1 107 ? 1.975 15.669 -30.287 1.00 66.62 107 LEU A CA 1
ATOM 818 C C . LEU A 1 107 ? 1.127 16.343 -31.363 1.00 66.62 107 LEU A C 1
ATOM 820 O O . LEU A 1 107 ? 1.411 17.475 -31.745 1.00 66.62 107 LEU A O 1
ATOM 824 N N . ASN A 1 108 ? 0.031 15.714 -31.793 1.00 69.44 108 ASN A N 1
ATOM 825 C CA . ASN A 1 108 ? -0.902 16.332 -32.737 1.00 69.44 108 ASN A CA 1
ATOM 826 C C . ASN A 1 108 ? -1.503 17.622 -32.173 1.00 69.44 108 ASN A C 1
ATOM 828 O O . ASN A 1 108 ? -1.677 18.588 -32.902 1.00 69.44 108 ASN A O 1
ATOM 832 N N . THR A 1 109 ? -1.781 17.679 -30.871 1.00 74.19 109 THR A N 1
ATOM 833 C CA . THR A 1 109 ? -2.310 18.893 -30.237 1.00 74.19 109 THR A CA 1
ATOM 834 C C . THR A 1 109 ? -1.252 19.991 -30.174 1.00 74.19 109 THR A C 1
ATOM 836 O O . THR A 1 109 ? -1.524 21.125 -30.559 1.00 74.19 109 THR A O 1
ATOM 839 N N . ILE A 1 110 ? -0.035 19.677 -29.725 1.00 71.75 110 ILE A N 1
ATOM 840 C CA . ILE A 1 110 ? 1.040 20.669 -29.596 1.00 71.75 110 ILE A CA 1
ATOM 841 C C . ILE A 1 110 ? 1.507 21.150 -30.976 1.00 71.75 110 ILE A C 1
ATOM 843 O O . ILE A 1 110 ? 1.706 22.352 -31.136 1.00 71.75 110 ILE A O 1
ATOM 847 N N . SER A 1 111 ? 1.586 20.267 -31.980 1.00 63.78 111 SER A N 1
ATOM 848 C CA . SER A 1 111 ? 1.975 20.625 -33.356 1.00 63.78 111 SER A CA 1
ATOM 849 C C . SER A 1 111 ? 1.050 21.665 -34.002 1.00 63.78 111 SER A C 1
ATOM 851 O O . SER A 1 111 ? 1.484 22.434 -34.856 1.00 63.78 111 SER A O 1
ATOM 853 N N . THR A 1 112 ? -0.214 21.757 -33.560 1.00 70.94 112 THR A N 1
ATOM 854 C CA . THR A 1 112 ? -1.136 22.812 -34.023 1.00 70.94 112 THR A CA 1
ATOM 855 C C . THR A 1 112 ? -0.813 24.207 -33.486 1.00 70.94 112 THR A C 1
ATOM 857 O O . THR A 1 112 ? -1.253 25.199 -34.065 1.00 70.94 112 THR A O 1
ATOM 860 N N . ILE A 1 113 ? -0.067 24.300 -32.382 1.00 74.25 113 ILE A N 1
ATOM 861 C CA . ILE A 1 113 ? 0.249 25.560 -31.692 1.00 74.25 113 ILE A CA 1
ATOM 862 C C . ILE A 1 113 ? 1.723 25.930 -31.898 1.00 74.25 113 ILE A C 1
ATOM 864 O O . ILE A 1 113 ? 2.064 27.107 -32.001 1.00 74.25 113 ILE A O 1
ATOM 868 N N . VAL A 1 114 ? 2.593 24.926 -31.980 1.00 68.69 114 VAL A N 1
ATOM 869 C CA . VAL A 1 114 ? 4.031 25.058 -32.200 1.00 68.69 114 VAL A CA 1
ATOM 870 C C . VAL A 1 114 ? 4.394 24.126 -33.353 1.00 68.69 114 VAL A C 1
ATOM 872 O O . VAL A 1 114 ? 4.171 22.933 -33.206 1.00 68.69 114 VAL A O 1
ATOM 875 N N . PRO A 1 115 ? 4.939 24.598 -34.485 1.00 61.84 115 PRO A N 1
ATOM 876 C CA . PRO A 1 115 ? 5.430 23.697 -35.522 1.00 61.84 115 PRO A CA 1
ATOM 877 C C . PRO A 1 115 ? 6.629 22.921 -34.961 1.00 61.84 115 PRO A C 1
ATOM 879 O O . PRO A 1 115 ? 7.705 23.485 -34.783 1.00 61.84 115 PRO A O 1
ATOM 882 N N . ILE A 1 116 ? 6.411 21.654 -34.610 1.00 62.59 116 ILE A N 1
ATOM 883 C CA . ILE A 1 116 ? 7.466 20.732 -34.185 1.00 62.59 116 ILE A CA 1
ATOM 884 C C . ILE A 1 116 ? 7.841 19.893 -35.409 1.00 62.59 116 ILE A C 1
ATOM 886 O O . ILE A 1 116 ? 6.959 19.310 -36.040 1.00 62.59 116 ILE A O 1
ATOM 890 N N . GLU A 1 117 ? 9.124 19.865 -35.756 1.00 62.34 117 GLU A N 1
ATOM 891 C CA . GLU A 1 117 ? 9.666 19.017 -36.823 1.00 62.34 117 GLU A CA 1
ATOM 892 C C . GLU A 1 117 ? 9.648 17.546 -36.371 1.00 62.34 117 GLU A C 1
ATOM 894 O O . GLU A 1 117 ? 9.878 17.248 -35.197 1.00 62.34 117 GLU A O 1
ATOM 899 N N . GLU A 1 118 ? 9.331 16.627 -37.288 1.00 58.28 118 GLU A N 1
ATOM 900 C CA . GLU A 1 118 ? 9.119 15.193 -37.009 1.00 58.28 118 GLU A CA 1
ATOM 901 C C . GLU A 1 118 ? 10.352 14.537 -36.349 1.00 58.28 118 GLU A C 1
ATOM 903 O O . GLU A 1 118 ? 10.214 13.612 -35.555 1.00 58.28 118 GLU A O 1
ATOM 908 N N . GLU A 1 119 ? 11.548 15.090 -36.579 1.00 58.06 119 GLU A N 1
ATOM 909 C CA . GLU A 1 119 ? 12.819 14.651 -35.988 1.00 58.06 119 GLU A CA 1
ATOM 910 C C . GLU A 1 119 ? 12.938 14.909 -34.474 1.00 58.06 119 GLU A C 1
ATOM 912 O O . GLU A 1 119 ? 13.689 14.217 -33.791 1.00 58.06 119 GLU A O 1
ATOM 917 N N . ALA A 1 120 ? 12.172 15.846 -33.903 1.00 60.41 120 ALA A N 1
ATOM 918 C CA . ALA A 1 120 ? 12.193 16.106 -32.458 1.00 60.41 120 ALA A CA 1
ATOM 919 C C . ALA A 1 120 ? 11.507 14.995 -31.634 1.00 60.41 120 ALA A C 1
ATOM 921 O O . ALA A 1 120 ? 11.562 15.008 -30.402 1.00 60.41 120 ALA A O 1
ATOM 922 N N . LEU A 1 121 ? 10.838 14.047 -32.302 1.00 58.38 121 LEU A N 1
ATOM 923 C CA . LEU A 1 121 ? 10.206 12.885 -31.676 1.00 58.38 121 LEU A CA 1
ATOM 924 C C . LEU A 1 121 ? 11.224 11.851 -31.194 1.00 58.38 121 LEU A C 1
ATOM 926 O O . LEU A 1 121 ? 10.988 11.222 -30.163 1.00 58.38 121 LEU A O 1
ATOM 930 N N . ASP A 1 122 ? 12.357 11.725 -31.888 1.00 63.66 122 ASP A N 1
ATOM 931 C CA . ASP A 1 122 ? 13.411 10.753 -31.571 1.00 63.66 122 ASP A CA 1
ATOM 932 C C . ASP A 1 122 ? 14.213 11.135 -30.311 1.00 63.66 122 ASP A C 1
ATOM 934 O O . ASP A 1 122 ? 14.821 10.277 -29.669 1.00 63.66 122 ASP A O 1
ATOM 938 N N . ASP A 1 123 ? 14.169 12.412 -29.914 1.00 63.81 123 ASP A N 1
ATOM 939 C CA . ASP A 1 123 ? 14.835 12.939 -28.716 1.00 63.81 123 ASP A CA 1
ATOM 940 C C . ASP A 1 123 ? 14.012 12.757 -27.427 1.00 63.81 123 ASP A C 1
ATOM 942 O O . ASP A 1 123 ? 14.493 13.058 -26.329 1.00 63.81 123 ASP A O 1
ATOM 946 N N . ILE A 1 124 ? 12.771 12.259 -27.518 1.00 55.12 124 ILE A N 1
ATOM 947 C CA . ILE A 1 124 ? 11.979 11.909 -26.337 1.00 55.12 124 ILE A CA 1
ATOM 948 C C . ILE A 1 124 ? 12.453 10.526 -25.872 1.00 55.12 124 ILE A C 1
ATOM 950 O O . ILE A 1 124 ? 12.146 9.536 -26.533 1.00 55.12 124 ILE A O 1
ATOM 954 N N . PRO A 1 125 ? 13.183 10.410 -24.742 1.00 49.97 125 PRO A N 1
ATOM 955 C CA . PRO A 1 125 ? 13.728 9.128 -24.312 1.00 49.97 125 PRO A CA 1
ATOM 956 C C . PRO A 1 125 ? 12.600 8.104 -24.143 1.00 49.97 125 PRO A C 1
ATOM 958 O O . PRO A 1 125 ? 11.592 8.418 -23.493 1.00 49.97 125 PRO A O 1
ATOM 961 N N . ASN A 1 126 ? 12.786 6.923 -24.753 1.00 54.22 126 ASN A N 1
ATOM 962 C CA . ASN A 1 126 ? 11.879 5.766 -24.686 1.00 54.22 126 ASN A CA 1
ATOM 963 C C . ASN A 1 126 ? 11.438 5.493 -23.243 1.00 54.22 126 ASN A C 1
ATOM 965 O O . ASN A 1 126 ? 12.326 5.338 -22.375 1.00 54.22 126 ASN A O 1
#

pLDDT: mean 80.17, std 13.33, range [49.97, 98.25]

Foldseek 3Di:
DVVVVVVVVVVVVVLVVVVVDPDPDDDQDDDPPPCSLVVLVVSLVSVVVVVAQDEREAQDPDPPVCVVLVHDAEQDWDDSDRSYIYHYDPPVVVVVVCCVVCVVVVCVVVCVVPVDDPVVVVVPDD

Secondary structure (DSSP, 8-state):
-HHHHHHHHHHHHHHHHHHHS--S------STTSSHHHHHHHHHHHHHHTT--EEEEE--SS-HHHHHHTS---SS-EEEETTEEEEE--HHHHHHHHHHHHHHHHHHHHHTTS---GGGGTTS--

Sequence (126 aa):
MKQKLEQVKDVTRLFEGLQESRTKLRLFGGKGGVGKTTTAAATSLYLSEQGEKVLVLSSDPAPSLSDIFERRVGGEIVEIKENLYAIEIDATKAVEHLKDKYGVVALNTISTIVPIEEEALDDIPN

Radius of gyration: 20.37 Å; chains: 1; bounding box: 31×38×68 Å